Protein AF-A0A6I2ZTW1-F1 (afdb_monomer_lite)

Foldseek 3Di:
DVVVVVVVVLVVVLVVLVVLLVVLVVQLPPDPDNVSSVVSVVSNVVSVCVNCVSVVNNPD

Sequence (60 aa):
MIAADLLVAQNVGFGIISLLMIVAALRVVTVNNVVHAALWLVVVLSGAAAQYLLLSAEFV

pLDDT: mean 94.4, std 4.48, range [69.12, 97.5]

Secondary structure (DSSP, 8-state):
-HHHHHHHHHHHHHHHHHHHHHHHHHHHHH-S-HHHHHHHHHHHHHHHHHHHHHTT-TT-

Structure (mmCIF, N/CA/C/O backbone):
data_AF-A0A6I2ZTW1-F1
#
_entry.id   AF-A0A6I2ZTW1-F1
#
loop_
_atom_site.group_PDB
_atom_site.id
_atom_site.type_symbol
_atom_site.label_atom_id
_atom_site.label_alt_id
_atom_site.label_comp_id
_ato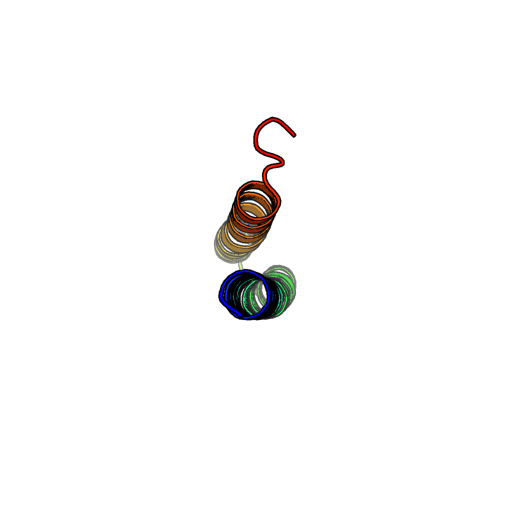m_site.label_asym_id
_atom_site.label_entity_id
_atom_site.label_seq_id
_atom_site.pdbx_PDB_ins_code
_atom_site.Cartn_x
_atom_site.Cartn_y
_atom_site.Cartn_z
_atom_site.occupancy
_atom_site.B_iso_or_equiv
_atom_site.auth_seq_id
_atom_site.auth_comp_id
_atom_site.auth_asym_id
_atom_site.auth_atom_id
_atom_site.pdbx_PDB_model_num
ATOM 1 N N . MET A 1 1 ? 9.554 -6.461 -27.608 1.00 69.12 1 MET A N 1
ATOM 2 C CA . MET A 1 1 ? 8.931 -7.467 -26.724 1.00 69.12 1 MET A CA 1
ATOM 3 C C . MET A 1 1 ? 9.287 -7.188 -25.267 1.00 69.12 1 MET A C 1
ATOM 5 O O . MET A 1 1 ? 8.417 -6.702 -24.571 1.00 69.12 1 MET A O 1
ATOM 9 N N . ILE A 1 2 ? 10.567 -7.264 -24.877 1.00 83.00 2 ILE A N 1
ATOM 10 C CA . ILE A 1 2 ? 11.063 -7.059 -23.493 1.00 83.00 2 ILE A CA 1
ATOM 11 C C . ILE A 1 2 ? 10.493 -5.821 -22.764 1.00 83.00 2 ILE A C 1
ATOM 13 O O . ILE A 1 2 ? 10.126 -5.911 -21.600 1.00 83.00 2 ILE A O 1
ATOM 17 N N . ALA A 1 3 ? 10.391 -4.663 -23.428 1.00 84.69 3 ALA A N 1
ATOM 18 C CA . ALA A 1 3 ? 9.857 -3.449 -22.797 1.00 84.69 3 ALA A CA 1
ATOM 19 C C . ALA A 1 3 ? 8.369 -3.561 -22.410 1.00 84.69 3 ALA A C 1
ATOM 21 O O . ALA A 1 3 ? 7.959 -3.017 -21.390 1.00 84.69 3 ALA A O 1
ATOM 22 N N . ALA A 1 4 ? 7.565 -4.279 -23.202 1.00 89.31 4 ALA A N 1
ATOM 23 C CA . ALA A 1 4 ? 6.161 -4.520 -22.879 1.00 89.31 4 ALA A CA 1
ATOM 24 C C . ALA A 1 4 ? 6.040 -5.468 -21.678 1.00 89.31 4 ALA A C 1
ATOM 26 O O . ALA A 1 4 ? 5.266 -5.196 -20.765 1.00 89.31 4 ALA A O 1
ATOM 27 N N . ASP A 1 5 ? 6.861 -6.520 -21.641 1.00 91.19 5 ASP A N 1
ATOM 28 C CA . ASP A 1 5 ? 6.900 -7.470 -20.526 1.00 91.19 5 ASP A CA 1
ATOM 29 C C . ASP A 1 5 ? 7.321 -6.785 -19.211 1.00 91.19 5 ASP A C 1
ATOM 31 O O . ASP A 1 5 ? 6.743 -7.048 -18.156 1.00 91.19 5 ASP A O 1
ATOM 35 N N . LEU A 1 6 ? 8.270 -5.842 -19.278 1.00 91.56 6 LEU A N 1
ATOM 36 C CA . LEU A 1 6 ? 8.699 -5.039 -18.129 1.00 91.56 6 LEU A CA 1
ATOM 37 C C . LEU A 1 6 ? 7.579 -4.128 -17.600 1.00 91.56 6 LEU A C 1
ATOM 39 O O . LEU A 1 6 ? 7.352 -4.082 -16.392 1.00 91.56 6 LEU A O 1
ATOM 43 N N . LEU A 1 7 ? 6.859 -3.436 -18.488 1.00 93.62 7 LEU A N 1
ATOM 44 C CA . LEU A 1 7 ? 5.719 -2.592 -18.106 1.00 93.62 7 LEU A CA 1
ATOM 45 C C . LEU A 1 7 ? 4.598 -3.416 -17.464 1.00 93.62 7 LEU A C 1
ATOM 47 O O . LEU A 1 7 ? 4.010 -3.004 -16.463 1.00 93.62 7 LEU A O 1
ATOM 51 N N . VAL A 1 8 ? 4.320 -4.605 -18.005 1.00 94.38 8 VAL A N 1
ATOM 52 C CA . VAL A 1 8 ? 3.351 -5.534 -17.410 1.00 94.38 8 VAL A CA 1
ATOM 53 C C . VAL A 1 8 ? 3.802 -5.948 -16.009 1.00 94.38 8 VAL A C 1
ATOM 55 O O . VAL A 1 8 ? 3.006 -5.867 -15.074 1.00 94.38 8 VAL A O 1
ATOM 58 N N . ALA A 1 9 ? 5.071 -6.323 -15.829 1.00 93.75 9 ALA A N 1
ATOM 59 C CA . ALA A 1 9 ? 5.609 -6.692 -14.520 1.00 93.75 9 ALA A CA 1
ATOM 60 C C . ALA A 1 9 ? 5.515 -5.541 -13.499 1.00 93.75 9 ALA A C 1
ATOM 62 O O . ALA A 1 9 ? 5.106 -5.767 -12.358 1.00 93.75 9 ALA A O 1
ATOM 63 N N . GLN A 1 10 ? 5.822 -4.306 -13.910 1.00 95.44 10 GLN A N 1
ATOM 64 C CA . GLN A 1 10 ? 5.698 -3.116 -13.064 1.00 95.44 10 GLN A CA 1
ATOM 65 C C . GLN A 1 10 ? 4.243 -2.868 -12.639 1.00 95.44 10 GLN A C 1
ATOM 67 O O . GLN A 1 10 ? 3.980 -2.645 -11.458 1.00 95.44 10 GLN A O 1
ATOM 72 N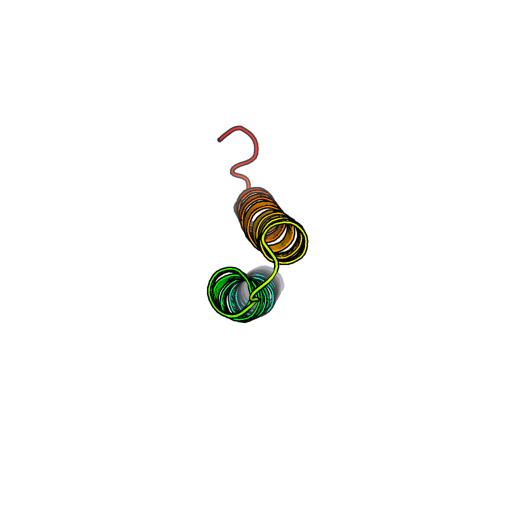 N . ASN A 1 11 ? 3.288 -2.975 -13.568 1.00 95.75 11 ASN A N 1
ATOM 73 C CA . ASN A 1 11 ? 1.861 -2.793 -13.282 1.00 95.75 11 ASN A CA 1
ATOM 74 C C . ASN A 1 11 ? 1.316 -3.873 -12.340 1.00 95.75 11 ASN A C 1
ATOM 76 O O . ASN A 1 11 ? 0.520 -3.577 -11.448 1.00 95.75 11 ASN A O 1
ATOM 80 N N . VAL A 1 12 ? 1.763 -5.119 -12.507 1.00 96.19 12 VAL A N 1
ATOM 81 C CA . VAL A 1 12 ? 1.415 -6.218 -11.597 1.00 96.19 12 VAL A CA 1
ATOM 82 C C . VAL A 1 12 ? 1.987 -5.953 -10.203 1.00 96.19 12 VAL A C 1
ATOM 84 O O . VAL A 1 12 ? 1.252 -6.050 -9.220 1.00 96.19 12 VAL A O 1
ATOM 87 N N . GLY A 1 13 ? 3.258 -5.551 -10.107 1.00 95.75 13 GLY A N 1
ATOM 88 C CA . GLY A 1 13 ? 3.887 -5.174 -8.839 1.00 95.75 13 GLY A CA 1
ATOM 89 C C . GLY A 1 13 ? 3.147 -4.029 -8.142 1.00 95.75 13 GLY A C 1
ATOM 90 O O . GLY A 1 13 ? 2.801 -4.138 -6.964 1.00 95.75 13 GLY A O 1
ATOM 91 N N . PHE A 1 14 ? 2.810 -2.975 -8.887 1.00 96.94 14 PHE A N 1
ATOM 92 C CA . PHE A 1 14 ? 2.004 -1.860 -8.394 1.00 96.94 14 PHE A CA 1
ATOM 93 C C . PHE A 1 14 ? 0.633 -2.322 -7.882 1.00 96.94 14 PHE A C 1
ATOM 95 O O . PHE A 1 14 ? 0.209 -1.917 -6.796 1.00 96.94 14 PHE A O 1
ATOM 102 N N . GLY A 1 15 ? -0.056 -3.188 -8.631 1.00 96.75 15 GLY A N 1
ATOM 103 C CA . GLY A 1 15 ? -1.365 -3.722 -8.255 1.00 96.75 15 GLY A CA 1
ATOM 104 C C . GLY A 1 15 ? -1.328 -4.541 -6.963 1.00 96.75 15 GLY A C 1
ATOM 105 O O . GLY A 1 15 ? -2.181 -4.354 -6.095 1.00 96.75 15 GLY A O 1
ATOM 106 N N . ILE A 1 16 ? -0.311 -5.391 -6.792 1.00 97.50 16 ILE A N 1
ATOM 107 C CA . ILE A 1 16 ? -0.11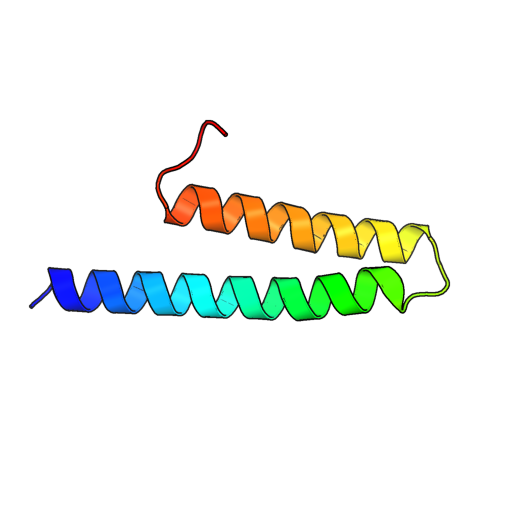9 -6.192 -5.573 1.00 97.50 16 ILE A CA 1
ATOM 108 C C . ILE A 1 16 ? 0.085 -5.283 -4.356 1.00 97.50 16 ILE A C 1
ATOM 110 O O . ILE A 1 16 ? -0.585 -5.460 -3.336 1.00 97.50 16 ILE A O 1
ATOM 114 N N . 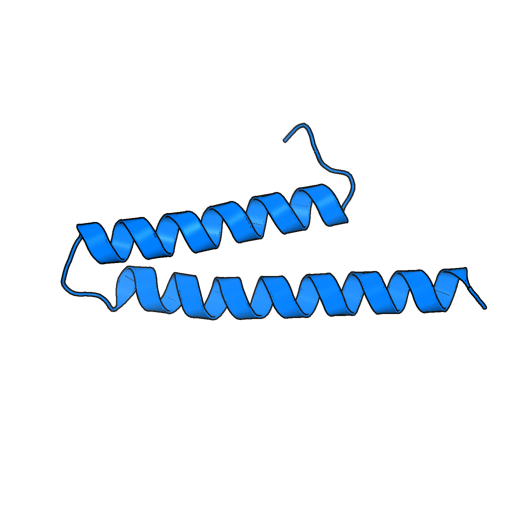ILE A 1 17 ? 0.970 -4.288 -4.463 1.00 97.25 17 ILE A N 1
ATOM 115 C CA . ILE A 1 17 ? 1.249 -3.358 -3.359 1.00 97.25 17 ILE A CA 1
ATOM 116 C C . ILE A 1 17 ? 0.000 -2.536 -3.019 1.00 97.25 17 ILE A C 1
ATOM 118 O O . ILE A 1 17 ? -0.353 -2.412 -1.847 1.00 97.25 17 ILE A O 1
ATOM 122 N N . SER A 1 18 ? -0.719 -2.054 -4.035 1.00 96.88 18 SER A N 1
ATOM 123 C CA . SER A 1 18 ? -1.965 -1.298 -3.853 1.00 96.88 18 SER A CA 1
ATOM 124 C C . SER A 1 18 ? -3.017 -2.110 -3.096 1.00 96.88 18 SER A C 1
ATOM 126 O O . SER A 1 18 ? -3.668 -1.600 -2.185 1.00 96.88 18 SER A O 1
ATOM 128 N N . LEU A 1 19 ? -3.167 -3.395 -3.427 1.00 97.50 19 LEU A N 1
ATOM 129 C CA . LEU A 1 19 ? -4.118 -4.275 -2.752 1.00 97.50 19 LEU A CA 1
ATOM 130 C C . LEU A 1 19 ? -3.742 -4.498 -1.280 1.00 97.50 19 LEU A C 1
ATOM 132 O O . LEU A 1 19 ? -4.612 -4.432 -0.408 1.00 97.50 19 LEU A O 1
ATOM 136 N N . LEU A 1 20 ? -2.452 -4.687 -0.985 1.00 96.69 20 LEU A N 1
ATOM 137 C CA . LEU A 1 20 ? -1.961 -4.772 0.394 1.00 96.69 20 LEU A CA 1
ATOM 138 C C . LEU A 1 20 ? -2.225 -3.478 1.176 1.00 96.69 20 LEU A C 1
ATOM 140 O O . LEU A 1 20 ? -2.655 -3.544 2.329 1.00 96.69 20 LEU A O 1
ATOM 144 N N . MET A 1 21 ? -2.035 -2.312 0.553 1.00 97.44 21 MET A N 1
ATOM 145 C CA . MET A 1 21 ? -2.320 -1.017 1.178 1.00 97.44 21 MET A CA 1
ATOM 146 C C . MET A 1 21 ? -3.801 -0.846 1.510 1.00 97.44 21 MET A C 1
ATOM 148 O O . MET A 1 21 ? -4.114 -0.362 2.594 1.00 97.44 21 MET A O 1
ATOM 152 N N . ILE A 1 22 ? -4.713 -1.285 0.637 1.00 97.38 22 ILE A N 1
ATOM 153 C CA . ILE A 1 22 ? -6.159 -1.246 0.914 1.00 97.38 22 ILE A CA 1
ATOM 154 C C . ILE A 1 22 ? -6.485 -2.092 2.149 1.00 97.38 22 ILE A C 1
ATOM 156 O O . ILE A 1 22 ? -7.169 -1.623 3.059 1.00 97.38 22 ILE A O 1
ATOM 160 N N . VAL A 1 23 ? -5.965 -3.320 2.223 1.00 96.94 23 VAL A N 1
ATOM 161 C CA . VAL A 1 23 ? -6.187 -4.204 3.379 1.00 96.94 23 VAL A CA 1
ATOM 162 C C . VAL A 1 23 ? -5.623 -3.587 4.661 1.00 96.94 23 VAL A C 1
ATOM 164 O O . VAL A 1 23 ? -6.297 -3.588 5.695 1.00 96.94 23 VAL A O 1
ATOM 167 N N . ALA A 1 24 ? -4.414 -3.029 4.600 1.00 96.31 24 ALA A N 1
ATOM 168 C CA . ALA A 1 24 ? -3.776 -2.393 5.745 1.00 96.31 24 ALA A CA 1
ATOM 169 C C . ALA A 1 24 ? -4.517 -1.122 6.194 1.00 96.31 24 ALA A C 1
ATOM 171 O O . ALA A 1 24 ? -4.702 -0.919 7.393 1.00 96.31 24 ALA A O 1
ATOM 172 N N . ALA A 1 25 ? -5.026 -0.317 5.260 1.00 96.81 25 ALA A N 1
ATOM 173 C CA . ALA A 1 25 ? -5.830 0.865 5.557 1.00 96.81 25 ALA A CA 1
ATOM 174 C C . ALA A 1 25 ? -7.177 0.494 6.194 1.00 96.81 25 ALA A C 1
ATOM 176 O O . ALA A 1 25 ? -7.591 1.113 7.168 1.00 96.81 25 ALA A O 1
ATOM 177 N N . LEU A 1 26 ? -7.845 -0.562 5.726 1.00 97.50 26 LEU A N 1
ATOM 178 C CA . LEU A 1 26 ? -9.054 -1.055 6.394 1.00 97.50 26 LEU A CA 1
ATOM 179 C C . LEU A 1 26 ? -8.744 -1.554 7.805 1.00 97.50 26 LEU A C 1
ATOM 181 O O . LEU A 1 26 ? -9.504 -1.303 8.743 1.00 97.50 26 LEU A O 1
ATOM 185 N N . ARG A 1 27 ? -7.609 -2.234 7.990 1.00 95.19 27 ARG A N 1
ATOM 186 C CA . ARG A 1 27 ? -7.169 -2.653 9.320 1.00 95.19 27 ARG A CA 1
ATOM 187 C C . ARG A 1 27 ? -6.880 -1.458 10.218 1.00 95.19 27 ARG A C 1
ATOM 189 O O . ARG A 1 27 ? -7.338 -1.490 11.351 1.00 95.19 27 ARG A O 1
ATOM 196 N N . VAL A 1 28 ? -6.253 -0.388 9.725 1.00 96.31 28 VAL A N 1
ATOM 197 C CA . VAL A 1 28 ? -5.914 0.801 10.530 1.00 96.31 28 VAL A CA 1
ATOM 198 C C . VAL A 1 28 ? -7.122 1.387 11.269 1.00 96.31 28 VAL A C 1
ATOM 200 O O . VAL A 1 28 ? -6.987 1.791 12.419 1.00 96.31 28 VAL A O 1
ATOM 203 N N . VAL A 1 29 ? -8.304 1.380 10.642 1.00 95.75 29 VAL A N 1
ATOM 204 C CA . VAL A 1 29 ? -9.543 1.933 11.219 1.00 95.75 29 VAL A CA 1
ATOM 205 C C . VAL A 1 29 ? -10.428 0.901 11.921 1.00 95.75 29 VAL A C 1
ATOM 207 O O . VAL A 1 29 ? -11.349 1.284 12.635 1.00 95.75 29 VAL A O 1
ATOM 210 N N . THR A 1 30 ? -10.190 -0.400 11.725 1.00 95.88 30 THR A N 1
ATOM 211 C CA . THR A 1 30 ? -11.034 -1.465 12.304 1.00 95.88 30 THR A CA 1
ATOM 212 C C . THR A 1 30 ? -10.469 -2.063 13.592 1.00 95.88 30 THR A C 1
ATOM 214 O O . THR A 1 30 ? -11.199 -2.754 14.304 1.00 95.88 30 THR A O 1
ATOM 217 N N . VAL A 1 31 ? -9.194 -1.824 13.932 1.00 95.56 31 VAL A N 1
ATOM 218 C CA . VAL A 1 31 ? -8.631 -2.290 15.212 1.00 95.56 31 VAL A CA 1
ATOM 219 C C . VAL A 1 31 ? -9.024 -1.377 16.371 1.00 95.56 31 VAL A C 1
ATOM 221 O O . VAL A 1 31 ? -8.816 -0.172 16.331 1.00 95.56 31 VAL A O 1
ATOM 224 N N . ASN A 1 32 ? -9.481 -1.980 17.470 1.00 93.94 32 ASN A N 1
ATOM 225 C CA . ASN A 1 32 ? -9.816 -1.265 18.708 1.00 93.94 32 ASN A CA 1
AT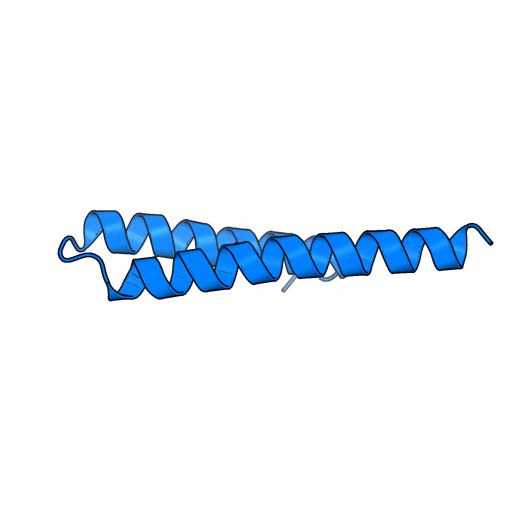OM 226 C C . ASN A 1 32 ? -8.587 -0.804 19.514 1.00 93.94 32 ASN A C 1
ATOM 228 O O . ASN A 1 32 ? -8.710 0.009 20.425 1.00 93.94 32 ASN A O 1
ATOM 232 N N . ASN A 1 33 ? -7.399 -1.348 19.228 1.00 95.44 33 ASN A N 1
ATOM 233 C CA . ASN A 1 33 ? -6.168 -1.002 19.931 1.00 95.44 33 ASN A CA 1
ATOM 234 C C . ASN A 1 33 ? -5.316 -0.052 19.082 1.00 95.44 33 ASN A C 1
ATOM 236 O O . ASN A 1 33 ? -4.886 -0.410 17.985 1.00 95.44 33 ASN A O 1
ATOM 240 N N . VAL A 1 34 ? -5.021 1.125 19.636 1.00 92.62 34 VAL A N 1
ATOM 241 C CA . VAL A 1 34 ? -4.283 2.195 18.949 1.00 92.62 34 VAL A CA 1
ATOM 242 C C . VAL A 1 34 ? -2.871 1.764 18.539 1.00 92.62 34 VAL A C 1
ATOM 244 O O . VAL A 1 34 ? -2.413 2.137 17.466 1.00 92.62 34 VAL A O 1
ATOM 247 N N . VAL A 1 35 ? -2.187 0.931 19.333 1.00 95.69 35 VAL A N 1
ATOM 248 C CA . VAL A 1 35 ? -0.835 0.445 18.996 1.00 95.69 35 VAL A CA 1
ATOM 249 C C . VAL A 1 35 ? -0.884 -0.480 17.784 1.00 95.69 35 VAL A C 1
ATOM 251 O O . VAL A 1 35 ? -0.070 -0.355 16.875 1.00 95.69 35 VAL A O 1
ATOM 254 N N . HIS A 1 36 ? -1.871 -1.374 17.721 1.00 94.25 36 HIS A N 1
ATOM 255 C CA . HIS A 1 36 ? -2.043 -2.223 16.542 1.00 94.25 36 HIS A CA 1
ATOM 256 C C . HIS A 1 36 ? -2.449 -1.404 15.318 1.00 94.25 36 HIS A C 1
ATOM 258 O O . HIS A 1 36 ? -1.915 -1.642 14.239 1.00 94.25 36 HIS A O 1
ATOM 264 N N . ALA A 1 37 ? -3.343 -0.424 15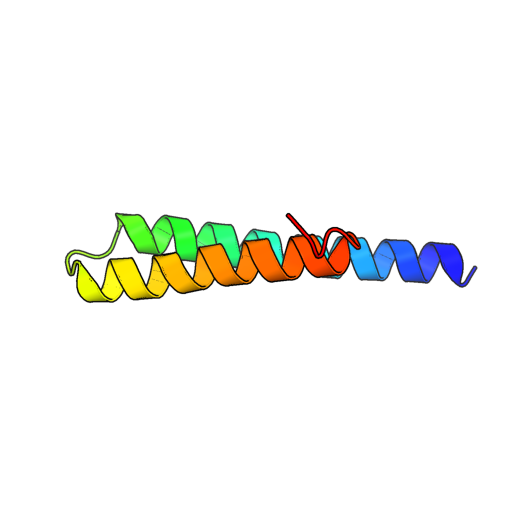.477 1.00 95.44 37 ALA A N 1
ATOM 265 C CA . ALA A 1 37 ? -3.678 0.508 14.405 1.00 95.44 37 ALA A CA 1
ATOM 266 C C . ALA A 1 37 ? -2.421 1.229 13.888 1.00 95.44 37 ALA A C 1
ATOM 268 O O . ALA A 1 37 ? -2.191 1.267 12.685 1.00 95.44 37 ALA A O 1
ATOM 269 N N . ALA A 1 38 ? -1.541 1.698 14.774 1.00 95.75 38 ALA A N 1
ATOM 270 C CA . ALA A 1 38 ? -0.281 2.323 14.379 1.00 95.75 38 ALA A CA 1
ATOM 271 C C . ALA A 1 38 ? 0.632 1.371 13.584 1.00 95.75 38 ALA A C 1
ATOM 273 O O . ALA A 1 38 ? 1.207 1.782 12.580 1.00 95.75 38 ALA A O 1
ATOM 274 N N . LEU A 1 39 ? 0.723 0.090 13.960 1.00 95.06 39 LEU A N 1
ATOM 275 C CA . LEU A 1 39 ? 1.488 -0.897 13.184 1.00 95.06 39 LEU A CA 1
ATOM 276 C C . LEU A 1 39 ? 0.914 -1.085 11.771 1.00 95.06 39 LEU A C 1
ATOM 278 O O . LEU A 1 39 ? 1.672 -1.138 10.805 1.00 95.06 39 LEU A O 1
ATOM 282 N N . TRP A 1 40 ? -0.414 -1.121 11.626 1.00 96.94 40 TRP A N 1
ATOM 283 C CA . TRP A 1 40 ? -1.060 -1.173 10.309 1.00 96.94 40 TRP A CA 1
ATOM 284 C C . TRP A 1 40 ? -0.826 0.100 9.488 1.00 96.94 40 TRP A C 1
ATOM 286 O O . TRP A 1 40 ? -0.638 0.009 8.276 1.00 96.94 40 TRP A O 1
ATOM 296 N N . LEU A 1 41 ? -0.764 1.271 10.129 1.00 95.12 41 LEU A N 1
ATOM 297 C CA . LEU A 1 41 ? -0.421 2.533 9.468 1.00 95.12 41 LEU A CA 1
ATOM 298 C C . LEU A 1 41 ? 0.994 2.479 8.877 1.00 95.12 41 LEU A C 1
ATOM 300 O O . LEU A 1 41 ? 1.197 2.886 7.736 1.00 95.12 41 LEU A O 1
ATOM 304 N N . VAL A 1 42 ? 1.962 1.936 9.623 1.00 96.75 42 VAL A N 1
ATOM 305 C CA . VAL A 1 42 ? 3.341 1.764 9.136 1.00 96.75 42 VAL A CA 1
ATOM 306 C C . VAL A 1 42 ? 3.368 0.898 7.878 1.00 96.75 42 VAL A C 1
ATOM 308 O O . VAL A 1 42 ? 4.044 1.257 6.920 1.00 96.75 42 VAL A O 1
ATOM 311 N N . VAL A 1 43 ? 2.580 -0.181 7.826 1.00 96.38 43 VAL A N 1
ATOM 312 C CA . VAL A 1 43 ? 2.467 -1.026 6.622 1.00 96.38 43 VAL A CA 1
ATOM 313 C C . VAL A 1 43 ? 1.950 -0.231 5.418 1.00 96.38 43 VAL A C 1
ATOM 315 O O . VAL A 1 43 ? 2.496 -0.369 4.323 1.00 96.38 43 VAL A O 1
ATOM 318 N N . VAL A 1 44 ? 0.945 0.633 5.603 1.00 97.12 44 VAL A N 1
ATOM 319 C CA . VAL A 1 44 ? 0.442 1.509 4.527 1.00 97.12 44 VAL A CA 1
ATOM 320 C C . VAL A 1 44 ? 1.538 2.462 4.042 1.00 97.12 44 VAL A C 1
ATOM 322 O O . VAL A 1 44 ? 1.747 2.596 2.837 1.00 97.12 44 VAL A O 1
ATOM 325 N N . LEU A 1 45 ? 2.274 3.088 4.962 1.00 96.88 45 LEU A N 1
ATOM 326 C CA . LEU A 1 45 ? 3.351 4.027 4.631 1.00 96.88 45 LEU A CA 1
ATOM 327 C C . LEU A 1 45 ? 4.525 3.335 3.921 1.00 96.88 45 LEU A C 1
ATOM 329 O O . LEU A 1 45 ? 5.057 3.869 2.949 1.00 96.88 45 LEU A O 1
ATOM 333 N N . SER A 1 46 ? 4.896 2.124 4.343 1.00 96.69 46 SER A N 1
ATOM 334 C CA . SER A 1 46 ? 5.891 1.305 3.639 1.00 96.69 46 SER A CA 1
ATOM 335 C C . SER A 1 46 ? 5.424 0.912 2.235 1.00 96.69 46 SER A C 1
ATOM 337 O O . SER A 1 46 ? 6.231 0.905 1.308 1.00 96.69 46 SER A O 1
ATOM 339 N N . GLY A 1 47 ? 4.129 0.633 2.054 1.00 96.44 47 GLY A N 1
ATOM 340 C CA . GLY A 1 47 ? 3.535 0.402 0.736 1.00 96.44 47 GLY A CA 1
ATOM 341 C C . GLY A 1 47 ? 3.670 1.617 -0.186 1.00 96.44 47 GLY A C 1
ATOM 342 O O . GLY A 1 47 ? 4.113 1.470 -1.324 1.00 96.44 47 GLY A O 1
ATOM 343 N N . ALA A 1 48 ? 3.392 2.821 0.324 1.00 96.19 48 ALA A N 1
ATOM 344 C CA . ALA A 1 48 ? 3.579 4.061 -0.429 1.00 96.19 48 ALA A CA 1
ATOM 345 C C . ALA A 1 48 ? 5.051 4.272 -0.828 1.00 96.19 48 ALA A C 1
ATOM 347 O O . ALA A 1 48 ? 5.340 4.561 -1.988 1.00 96.19 48 ALA A O 1
ATOM 348 N N . ALA A 1 49 ? 5.993 4.042 0.094 1.00 96.25 49 ALA A N 1
ATOM 349 C CA . ALA A 1 49 ? 7.427 4.099 -0.204 1.00 96.25 49 ALA A CA 1
ATOM 350 C C . ALA A 1 49 ? 7.835 3.092 -1.297 1.00 96.25 49 ALA A C 1
ATOM 352 O O . ALA A 1 49 ? 8.567 3.439 -2.224 1.00 96.25 49 ALA A O 1
ATOM 353 N N . ALA A 1 50 ? 7.319 1.860 -1.241 1.00 96.56 50 ALA A N 1
ATOM 354 C CA . ALA A 1 50 ? 7.574 0.851 -2.268 1.00 96.56 50 ALA A CA 1
ATOM 355 C C . ALA A 1 50 ? 7.042 1.277 -3.651 1.00 96.56 50 ALA A C 1
ATOM 357 O O . ALA A 1 50 ? 7.699 1.032 -4.664 1.00 96.56 50 ALA A O 1
ATOM 358 N N . GLN A 1 51 ? 5.885 1.944 -3.707 1.00 95.94 51 GLN A N 1
ATOM 359 C CA . GLN A 1 51 ? 5.340 2.485 -4.956 1.00 95.94 51 GLN A CA 1
ATOM 360 C C . GLN A 1 51 ? 6.181 3.639 -5.507 1.00 95.94 51 GLN A C 1
ATOM 362 O O . GLN A 1 51 ? 6.418 3.680 -6.713 1.00 95.94 51 GLN A O 1
ATOM 367 N N . TYR A 1 52 ? 6.676 4.536 -4.652 1.00 95.81 52 TYR A N 1
ATOM 368 C CA . TYR A 1 52 ? 7.580 5.605 -5.077 1.00 95.81 52 TYR A CA 1
ATOM 369 C C . TYR A 1 52 ? 8.878 5.057 -5.676 1.00 95.81 52 TYR A C 1
ATOM 371 O O . TYR A 1 52 ? 9.286 5.501 -6.747 1.00 95.81 52 TYR A O 1
ATOM 379 N N . LEU A 1 53 ? 9.471 4.027 -5.067 1.00 94.75 53 LEU A N 1
ATOM 380 C CA . LEU A 1 53 ? 10.644 3.347 -5.628 1.00 94.75 53 LEU A CA 1
ATOM 381 C C . LEU A 1 53 ? 10.346 2.709 -6.992 1.00 94.75 53 LEU A C 1
ATOM 383 O O . LEU A 1 53 ? 11.121 2.876 -7.933 1.00 94.75 53 LEU A O 1
ATOM 387 N N . LEU A 1 54 ? 9.205 2.024 -7.128 1.00 94.56 54 LEU A N 1
ATOM 388 C CA . LEU A 1 54 ? 8.772 1.431 -8.400 1.00 94.56 54 LEU A CA 1
ATOM 389 C C . LEU A 1 54 ? 8.556 2.464 -9.504 1.00 94.56 54 LEU A C 1
ATOM 391 O O . LEU A 1 54 ? 8.713 2.131 -10.677 1.00 94.56 54 LEU A O 1
ATOM 395 N N . LEU A 1 55 ? 8.169 3.686 -9.144 1.00 93.75 55 LEU A N 1
ATOM 396 C CA . LEU A 1 55 ? 7.946 4.786 -10.078 1.00 93.75 55 LEU A CA 1
ATOM 397 C C . LEU A 1 55 ? 9.194 5.662 -10.278 1.00 93.75 55 LEU A C 1
ATOM 399 O O . LEU A 1 55 ? 9.099 6.711 -10.911 1.00 93.75 55 LEU A O 1
ATOM 403 N N . SER A 1 56 ? 10.346 5.252 -9.733 1.00 94.06 56 SER A N 1
ATOM 404 C CA . SER A 1 56 ? 11.594 6.030 -9.733 1.00 94.06 56 SER A CA 1
ATOM 405 C C . SER A 1 56 ? 11.433 7.443 -9.148 1.00 94.06 56 SER A C 1
ATOM 407 O O . SER A 1 56 ? 12.062 8.396 -9.601 1.00 94.06 56 SER A O 1
ATOM 409 N N . ALA A 1 57 ? 10.582 7.578 -8.131 1.00 94.56 57 ALA A N 1
ATOM 410 C CA . ALA A 1 57 ? 10.290 8.810 -7.404 1.00 94.56 57 ALA A CA 1
ATOM 411 C C . ALA A 1 57 ? 10.890 8.763 -5.984 1.00 94.56 57 ALA A C 1
ATOM 413 O O . ALA A 1 57 ? 10.185 8.879 -4.989 1.00 94.56 57 ALA A O 1
ATOM 414 N N . GLU A 1 58 ? 12.201 8.547 -5.883 1.00 90.12 58 GLU A N 1
ATOM 415 C CA . GLU A 1 58 ? 12.884 8.211 -4.621 1.00 90.12 58 GLU A CA 1
ATOM 416 C C . GLU A 1 58 ? 13.108 9.380 -3.638 1.00 90.12 58 GLU A C 1
ATOM 418 O O . GLU A 1 58 ? 13.393 9.136 -2.470 1.00 90.12 58 GLU A O 1
ATOM 423 N N . PHE A 1 59 ? 12.970 10.635 -4.082 1.00 91.75 59 PHE A N 1
ATOM 424 C CA . PHE A 1 59 ? 13.268 11.843 -3.287 1.00 91.75 59 PHE A CA 1
ATOM 425 C C . PHE A 1 59 ? 12.028 12.648 -2.869 1.00 91.75 59 PHE A C 1
ATOM 427 O O . PHE A 1 59 ? 12.144 13.834 -2.555 1.00 91.75 59 PHE A O 1
ATOM 434 N N . VAL A 1 60 ? 10.848 12.030 -2.931 1.00 84.75 60 VAL A N 1
ATOM 435 C CA . VAL A 1 60 ? 9.597 12.605 -2.406 1.00 84.75 60 VAL A CA 1
ATOM 436 C C . VAL A 1 60 ? 9.601 12.534 -0.884 1.00 84.75 60 VAL A C 1
ATOM 438 O O . VAL A 1 60 ? 9.262 13.563 -0.260 1.00 84.75 60 VAL A O 1
#

Radius of gyration: 14.24 Å; chains: 1; bounding box: 24×20×47 Å